Protein AF-R4V1Y8-F1 (afdb_monomer_lite)

Secondary structure (DSSP, 8-state):
-HHHHHHTT---EEEETT--EESSSSS-GGGEEEEETTEEEETTSTTTT--BHHHHTTEEPP-SSHHHHHHHTT-EEEETHHHHT-TTSS-HHHHHHHHHHHHHHHHHH-PPPSSEEEEEEE-TTS-EEEEEEEPPPHHHHHHHHHHHS---

pLDDT: mean 80.58, std 13.98, range [36.28, 95.38]

Foldseek 3Di:
DLCVCQFLLHQDAAADAPQKDFPDPDDDSLFFFKAEPQATFGLPPLVPRHHDNVRRVRIDGDPDPSRVSNHSSVHMYGHCNQVPVCPPPPPPPSVVSSCSSNVVRCVVSPDGDPAKDWDFDQDPVRDTDIGITGDDDPVVVVVVVVVPPPPD

Sequence (152 aa):
MISMLVENDITLHMPQPLALKMHSGQGKASKVYGVDLRGAFSGRNIKSLMPSFPLLRQVTLPKDMCTPLAFETNGTLFNLHHLLHNVNGTQRLPVKKFIDVWARRVTLTARPSPCQKCRCVANQDGVGQIMCSKCLSPSIEHFLKVSIEPFC

Structure (mmCIF, N/CA/C/O backbone):
data_AF-R4V1Y8-F1
#
_entry.id   AF-R4V1Y8-F1
#
loop_
_atom_site.group_PDB
_atom_site.id
_atom_site.type_symbol
_atom_site.label_atom_id
_atom_site.label_alt_id
_atom_site.label_comp_id
_atom_site.label_asym_id
_atom_site.label_entity_id
_atom_site.label_seq_id
_atom_site.pdbx_PDB_ins_code
_atom_site.Cartn_x
_atom_site.Cartn_y
_atom_site.Cartn_z
_atom_site.occupancy
_atom_site.B_iso_or_equiv
_atom_site.auth_seq_id
_atom_site.auth_comp_id
_atom_site.auth_asym_id
_atom_site.auth_atom_id
_atom_site.pdbx_PDB_model_num
ATOM 1 N N . MET A 1 1 ? -4.465 -2.708 -17.627 1.00 61.38 1 MET A N 1
ATOM 2 C CA . MET A 1 1 ? -4.208 -1.643 -16.626 1.00 61.38 1 MET A CA 1
ATOM 3 C C . MET A 1 1 ? -3.387 -2.162 -15.446 1.00 61.38 1 MET A C 1
ATOM 5 O O . MET A 1 1 ? -2.406 -1.526 -15.102 1.00 61.38 1 MET A O 1
ATOM 9 N N . ILE A 1 2 ? -3.718 -3.325 -14.873 1.00 75.50 2 ILE A N 1
ATOM 10 C CA . ILE A 1 2 ? -2.942 -3.944 -13.782 1.00 75.50 2 ILE A CA 1
ATOM 11 C C . ILE A 1 2 ? -1.526 -4.396 -14.177 1.00 75.50 2 ILE A C 1
ATOM 13 O O . ILE A 1 2 ? -0.592 -4.205 -13.404 1.00 75.50 2 ILE A O 1
ATOM 17 N N . SER A 1 3 ? -1.362 -4.911 -15.400 1.00 75.38 3 SER A N 1
ATOM 18 C CA . SER A 1 3 ? -0.077 -5.351 -15.962 1.00 75.38 3 SER A CA 1
ATOM 19 C C . SER A 1 3 ? 0.989 -4.258 -15.882 1.00 75.38 3 SER A C 1
ATOM 21 O O . SER A 1 3 ? 2.046 -4.485 -15.309 1.00 75.38 3 SER A O 1
ATOM 23 N N . MET A 1 4 ? 0.647 -3.034 -16.302 1.00 82.50 4 MET A N 1
ATOM 24 C CA . MET A 1 4 ? 1.525 -1.861 -16.213 1.00 82.50 4 MET A CA 1
ATOM 25 C C . MET A 1 4 ? 2.044 -1.600 -14.795 1.00 82.50 4 MET A C 1
ATOM 27 O O . MET A 1 4 ? 3.226 -1.317 -14.627 1.00 82.50 4 MET A O 1
ATOM 31 N N . LEU A 1 5 ? 1.197 -1.688 -13.766 1.00 84.88 5 LEU A N 1
ATOM 32 C CA . LEU A 1 5 ? 1.641 -1.435 -12.391 1.00 84.88 5 LEU A CA 1
ATOM 33 C C . LEU A 1 5 ? 2.573 -2.545 -11.899 1.00 84.88 5 LEU A C 1
ATOM 35 O O . LEU A 1 5 ? 3.612 -2.267 -11.311 1.00 84.88 5 LEU A O 1
ATOM 39 N N . VAL A 1 6 ? 2.231 -3.804 -12.174 1.00 82.38 6 VAL A N 1
ATOM 40 C CA . VAL A 1 6 ? 3.008 -4.958 -11.704 1.00 82.38 6 VAL A CA 1
ATOM 41 C C . VAL A 1 6 ? 4.369 -5.046 -12.401 1.00 82.38 6 VAL A C 1
ATOM 43 O O . VAL A 1 6 ? 5.377 -5.273 -11.724 1.00 82.38 6 VAL A O 1
ATOM 46 N N . GLU A 1 7 ? 4.403 -4.839 -13.721 1.00 80.56 7 GLU A N 1
ATOM 47 C CA . GLU A 1 7 ? 5.607 -4.875 -14.566 1.00 80.56 7 GLU A CA 1
ATOM 48 C C . GLU A 1 7 ? 6.610 -3.778 -14.193 1.00 80.56 7 GLU A C 1
ATOM 50 O O . GLU A 1 7 ? 7.816 -4.031 -14.128 1.00 80.56 7 GLU A O 1
ATOM 55 N N . ASN A 1 8 ? 6.111 -2.580 -13.876 1.00 81.94 8 ASN A N 1
ATOM 56 C CA . ASN A 1 8 ? 6.930 -1.442 -13.452 1.00 81.94 8 ASN A CA 1
ATOM 57 C C . ASN A 1 8 ? 7.197 -1.417 -11.938 1.00 81.94 8 ASN A C 1
ATOM 59 O O . ASN A 1 8 ? 7.687 -0.420 -11.420 1.00 81.94 8 ASN A O 1
ATOM 63 N N . ASP A 1 9 ? 6.889 -2.504 -11.221 1.00 84.69 9 ASP A N 1
ATOM 64 C CA . ASP A 1 9 ? 7.129 -2.618 -9.778 1.00 84.69 9 ASP A CA 1
ATOM 65 C C . ASP A 1 9 ? 6.446 -1.531 -8.929 1.00 84.69 9 ASP A C 1
ATOM 67 O O . ASP A 1 9 ? 6.955 -1.080 -7.904 1.00 84.69 9 ASP A O 1
ATOM 71 N N . ILE A 1 10 ? 5.263 -1.100 -9.361 1.00 87.81 10 ILE A N 1
ATOM 72 C CA . ILE A 1 10 ? 4.488 -0.056 -8.703 1.00 87.81 10 ILE A CA 1
ATOM 73 C C . ILE A 1 10 ? 3.536 -0.702 -7.696 1.00 87.81 10 ILE A C 1
ATOM 75 O O . ILE A 1 10 ? 2.666 -1.495 -8.056 1.00 87.81 10 ILE A O 1
ATOM 79 N N . THR A 1 11 ? 3.663 -0.311 -6.427 1.00 92.38 11 THR A N 1
ATOM 80 C CA . THR A 1 11 ? 2.699 -0.659 -5.372 1.00 92.38 11 THR A CA 1
ATOM 81 C C . THR A 1 11 ? 1.671 0.456 -5.199 1.00 92.38 11 THR A C 1
ATOM 83 O O . THR A 1 11 ? 2.039 1.592 -4.893 1.00 92.38 11 THR A O 1
ATOM 86 N N . LEU A 1 12 ? 0.380 0.144 -5.335 1.00 93.19 12 LEU A N 1
ATOM 87 C CA . LEU A 1 12 ? -0.685 1.144 -5.281 1.00 93.19 12 LEU A CA 1
ATOM 88 C C . LEU A 1 12 ? -1.308 1.269 -3.880 1.00 93.19 12 LEU A C 1
ATOM 90 O O . LEU A 1 12 ? -2.017 0.383 -3.409 1.00 93.19 12 LEU A O 1
ATOM 94 N N . HIS A 1 13 ? -1.119 2.418 -3.231 1.00 94.44 13 HIS A N 1
ATOM 95 C CA . HIS A 1 13 ? -1.796 2.764 -1.974 1.00 94.44 13 HIS A CA 1
ATOM 96 C C . HIS A 1 13 ? -2.905 3.778 -2.231 1.00 94.44 13 HIS A C 1
ATOM 98 O O . HIS A 1 13 ? -2.622 4.894 -2.656 1.00 94.44 13 HIS A O 1
ATOM 104 N N . MET A 1 14 ? -4.156 3.411 -1.948 1.00 91.88 14 MET A N 1
ATOM 105 C CA . MET A 1 14 ? -5.329 4.218 -2.299 1.00 91.88 14 MET A CA 1
ATOM 106 C C . MET A 1 14 ? -5.972 4.848 -1.062 1.00 91.88 14 MET A C 1
ATOM 108 O O . MET A 1 14 ? -6.683 4.163 -0.326 1.00 91.88 14 MET A O 1
ATOM 112 N N . PRO A 1 15 ? -5.758 6.147 -0.796 1.00 89.12 15 PRO A N 1
ATOM 113 C CA . PRO A 1 15 ? -6.553 6.886 0.172 1.00 89.12 15 PRO A CA 1
ATOM 114 C C . PRO A 1 15 ? -7.897 7.280 -0.447 1.00 89.12 15 PRO A C 1
ATOM 116 O O . PRO A 1 15 ? -7.944 8.038 -1.410 1.00 89.12 15 PRO A O 1
ATOM 119 N N . GLN A 1 16 ? -8.999 6.801 0.129 1.00 84.25 16 GLN A N 1
ATOM 120 C CA . GLN A 1 16 ? -10.340 7.096 -0.374 1.00 84.25 16 GLN A CA 1
ATOM 121 C C . GLN A 1 16 ? -11.268 7.549 0.765 1.00 84.25 16 GLN A C 1
ATOM 123 O O . GLN A 1 16 ? -11.261 6.968 1.861 1.00 84.25 16 GLN A O 1
ATOM 128 N N . PRO A 1 17 ? -12.064 8.614 0.555 1.00 75.00 17 PR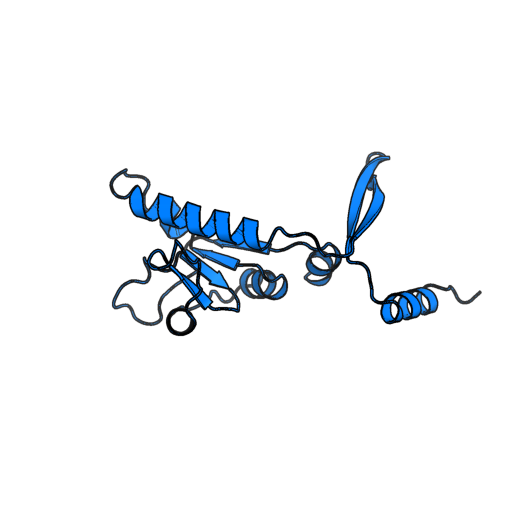O A N 1
ATOM 129 C CA . PRO A 1 17 ? -13.056 9.040 1.531 1.00 75.00 17 PRO A CA 1
ATOM 130 C C . PRO A 1 17 ? -14.140 7.966 1.666 1.00 75.00 17 PRO A C 1
ATOM 132 O O . PRO A 1 17 ? -14.670 7.484 0.671 1.00 75.00 17 PRO A O 1
ATOM 135 N N . LEU A 1 18 ? -14.473 7.588 2.906 1.00 68.44 18 LEU A N 1
ATOM 136 C CA . LEU A 1 18 ? -15.535 6.616 3.222 1.00 68.44 18 LEU A CA 1
ATOM 137 C C . LEU A 1 18 ? -15.332 5.211 2.619 1.00 68.44 18 LEU A C 1
ATOM 139 O O . LEU A 1 18 ? -16.292 4.446 2.524 1.00 68.44 18 LEU A O 1
ATOM 143 N N . ALA A 1 19 ? -14.094 4.849 2.266 1.00 64.81 19 ALA A N 1
ATOM 144 C CA . ALA A 1 19 ? -13.780 3.565 1.635 1.00 64.81 19 ALA A CA 1
ATOM 145 C C . ALA A 1 19 ? -14.153 2.361 2.515 1.00 64.81 19 ALA A C 1
ATOM 147 O O . ALA A 1 19 ? -14.520 1.306 2.013 1.00 64.81 19 ALA A O 1
ATOM 148 N N . LEU A 1 20 ? -14.061 2.515 3.841 1.00 76.94 20 LEU A N 1
ATOM 149 C CA . LEU A 1 20 ? -14.233 1.422 4.795 1.00 76.94 20 LEU A CA 1
ATOM 150 C C . LEU A 1 20 ? -15.459 1.668 5.671 1.00 76.94 20 LEU A C 1
ATOM 152 O O . LEU A 1 20 ? -15.488 2.612 6.465 1.00 76.94 20 LEU A O 1
ATOM 156 N N . LYS A 1 21 ? -16.451 0.784 5.553 1.00 74.75 21 LYS A N 1
ATOM 157 C CA . LYS A 1 21 ? -17.641 0.742 6.417 1.00 74.75 21 LYS A CA 1
ATOM 158 C C . LYS A 1 21 ? -17.611 -0.538 7.251 1.00 74.75 21 LYS A C 1
ATOM 160 O O . LYS A 1 21 ? -16.944 -1.492 6.874 1.00 74.75 21 LYS A O 1
ATOM 165 N N . MET A 1 22 ? -18.288 -0.573 8.396 1.00 73.12 22 MET A N 1
ATOM 166 C CA . MET A 1 22 ? -18.469 -1.823 9.149 1.00 73.12 22 MET A CA 1
ATOM 167 C C . MET A 1 22 ? -19.836 -2.435 8.855 1.00 73.12 22 MET A C 1
ATOM 169 O O . MET A 1 22 ? -20.794 -1.700 8.630 1.00 73.12 22 MET A O 1
ATOM 173 N N . HIS A 1 23 ? -19.919 -3.767 8.896 1.00 65.06 23 HIS A N 1
ATOM 174 C CA . HIS A 1 23 ? -21.138 -4.527 8.588 1.00 65.06 23 HIS A CA 1
ATOM 175 C C . HIS A 1 23 ? -22.311 -4.252 9.547 1.00 65.06 23 HIS A C 1
ATOM 177 O O . HIS A 1 23 ? -23.461 -4.466 9.178 1.00 65.06 23 HIS A O 1
ATOM 183 N N . SER A 1 24 ? -22.053 -3.755 10.758 1.00 53.59 24 SER A N 1
ATOM 184 C CA . SER A 1 24 ? -23.081 -3.420 11.745 1.00 53.59 24 SER A CA 1
ATOM 185 C C . SER A 1 24 ? -22.971 -1.956 12.153 1.00 53.59 24 SER A C 1
ATOM 187 O O . SER A 1 24 ? -21.901 -1.502 12.557 1.00 53.59 24 SER A O 1
ATOM 189 N N . GLY A 1 25 ? -24.092 -1.229 12.154 1.00 52.50 25 GLY A N 1
ATOM 190 C CA . GLY A 1 25 ? -24.204 0.132 12.702 1.00 52.50 25 GLY A CA 1
ATOM 191 C C . GLY A 1 25 ? -23.870 0.263 14.200 1.00 52.50 25 GLY A C 1
ATOM 192 O O . GLY A 1 25 ? -23.983 1.346 14.763 1.00 52.50 25 GLY A O 1
ATOM 193 N N . GLN A 1 26 ? -23.428 -0.811 14.859 1.00 45.75 26 GLN A N 1
ATOM 194 C CA . GLN A 1 26 ? -22.904 -0.810 16.218 1.00 45.75 26 GLN A CA 1
ATOM 195 C C . GLN A 1 26 ? -21.367 -0.832 16.212 1.00 45.75 26 GLN A C 1
ATOM 197 O O . GLN A 1 26 ? -20.742 -1.855 15.954 1.00 45.75 26 GLN A O 1
ATOM 202 N N . GLY A 1 27 ? -20.764 0.307 16.565 1.00 50.88 27 GLY A N 1
ATOM 203 C CA . GLY A 1 27 ? -19.464 0.365 17.241 1.00 50.88 27 GLY A CA 1
ATOM 204 C C . GLY A 1 27 ? -18.179 0.210 16.405 1.00 50.88 27 GLY A C 1
ATOM 205 O O . GLY A 1 27 ? -17.786 -0.877 16.008 1.00 50.88 27 GLY A O 1
ATOM 206 N N . LYS A 1 28 ? -17.399 1.305 16.355 1.00 54.59 28 LYS A N 1
ATOM 207 C CA . LYS A 1 28 ? -15.942 1.382 16.069 1.00 54.59 28 LYS A CA 1
ATOM 208 C C . LYS A 1 28 ? -15.464 1.145 14.623 1.00 54.59 28 LYS A C 1
ATOM 210 O O . LYS A 1 28 ? -14.279 0.857 14.437 1.00 54.59 28 LYS A O 1
ATOM 215 N N . ALA A 1 29 ? -16.274 1.472 13.610 1.00 50.56 29 ALA A N 1
ATOM 216 C CA . ALA A 1 29 ? -15.766 1.717 12.245 1.00 50.56 29 ALA A CA 1
ATOM 217 C C . ALA A 1 29 ? -14.642 2.775 12.230 1.00 50.56 29 ALA A C 1
ATOM 219 O O . ALA A 1 29 ? -13.720 2.726 11.419 1.00 50.56 29 ALA A O 1
ATOM 220 N N . SER A 1 30 ? -14.645 3.666 13.229 1.00 57.66 30 SER A N 1
ATOM 221 C CA . SER A 1 30 ? -13.642 4.707 13.454 1.00 57.66 30 SER A CA 1
ATOM 222 C C . SER A 1 30 ? -12.257 4.223 13.922 1.00 57.66 30 SER A C 1
ATOM 224 O O . SER A 1 30 ? -11.423 5.043 14.301 1.00 57.66 30 SER A O 1
ATOM 226 N N . LYS A 1 31 ? -11.970 2.917 13.945 1.00 73.50 31 LYS A N 1
ATOM 227 C CA . LYS A 1 31 ? -10.651 2.419 14.383 1.00 73.50 31 LYS A CA 1
ATOM 228 C C . LYS A 1 31 ? -9.828 1.759 13.288 1.00 73.50 31 LYS A C 1
ATOM 230 O O . LYS A 1 31 ? -8.644 1.531 13.529 1.00 73.50 31 LYS A O 1
ATOM 235 N N . VAL A 1 32 ? -10.419 1.468 12.130 1.00 87.19 32 VAL A N 1
ATOM 236 C CA . VAL A 1 32 ? -9.689 0.941 10.974 1.00 87.19 32 VAL A CA 1
ATOM 237 C C . VAL A 1 32 ? -9.174 2.112 10.146 1.00 87.19 32 VAL A C 1
ATOM 239 O O . VAL A 1 32 ? -9.945 2.986 9.748 1.00 87.19 32 VAL A O 1
ATOM 242 N N . TYR A 1 33 ? -7.866 2.132 9.918 1.00 89.88 33 TYR A N 1
ATOM 243 C CA . TYR A 1 33 ? -7.190 3.160 9.128 1.00 89.88 33 TYR A CA 1
ATOM 244 C C . TYR A 1 33 ? -6.944 2.707 7.692 1.00 89.88 33 TYR A C 1
ATOM 246 O O . TYR A 1 33 ? -7.029 3.524 6.780 1.00 89.88 33 TYR A O 1
ATOM 254 N N . GLY A 1 34 ? -6.710 1.412 7.482 1.00 92.44 34 GLY A N 1
ATOM 255 C CA . GLY A 1 34 ? -6.562 0.829 6.154 1.00 92.44 34 GLY A CA 1
ATOM 256 C C . GLY A 1 34 ? -6.714 -0.687 6.160 1.00 92.44 34 GLY A C 1
ATOM 257 O O . GLY A 1 34 ? -6.785 -1.301 7.227 1.00 92.44 34 GLY A O 1
ATOM 258 N N . VAL A 1 35 ? -6.768 -1.280 4.974 1.00 93.88 35 VAL A N 1
ATOM 259 C CA . VAL A 1 35 ? -6.945 -2.718 4.736 1.00 93.88 35 VAL A CA 1
ATOM 260 C C . VAL A 1 35 ? -6.103 -3.168 3.545 1.00 93.88 35 VAL A C 1
ATOM 262 O O . VAL A 1 35 ? -6.000 -2.456 2.547 1.00 93.88 35 VAL A O 1
ATOM 265 N N . ASP A 1 36 ? -5.506 -4.347 3.659 1.00 94.75 36 ASP A N 1
ATOM 266 C CA . ASP A 1 36 ? -4.855 -5.069 2.564 1.00 94.75 36 ASP A CA 1
ATOM 267 C C . ASP A 1 36 ? -5.250 -6.557 2.605 1.00 94.75 36 ASP A C 1
ATOM 269 O O . ASP A 1 36 ? -6.050 -6.974 3.449 1.00 94.75 36 ASP A O 1
ATOM 273 N N . LEU A 1 37 ? -4.673 -7.371 1.716 1.00 93.25 37 LEU A N 1
ATOM 274 C CA . LEU A 1 37 ? -4.924 -8.818 1.660 1.00 93.25 37 LEU A CA 1
ATOM 275 C C . LEU A 1 37 ? -4.555 -9.569 2.953 1.00 93.25 37 LEU A C 1
ATOM 277 O O . LEU A 1 37 ? -5.043 -10.674 3.182 1.00 93.25 37 LEU A O 1
ATOM 281 N N . ARG A 1 38 ? -3.710 -8.993 3.818 1.00 93.62 38 ARG A N 1
ATOM 282 C CA . ARG A 1 38 ? -3.267 -9.611 5.077 1.00 93.62 38 ARG A CA 1
ATOM 283 C C . ARG A 1 38 ? -4.187 -9.262 6.246 1.00 93.62 38 ARG A C 1
ATOM 285 O O . ARG A 1 38 ? -4.186 -9.965 7.256 1.00 93.62 38 ARG A O 1
ATOM 292 N N . GLY A 1 39 ? -4.964 -8.183 6.148 1.00 93.44 39 GLY A N 1
ATOM 293 C CA . GLY A 1 39 ? -5.951 -7.810 7.158 1.00 93.44 39 GLY A CA 1
ATOM 2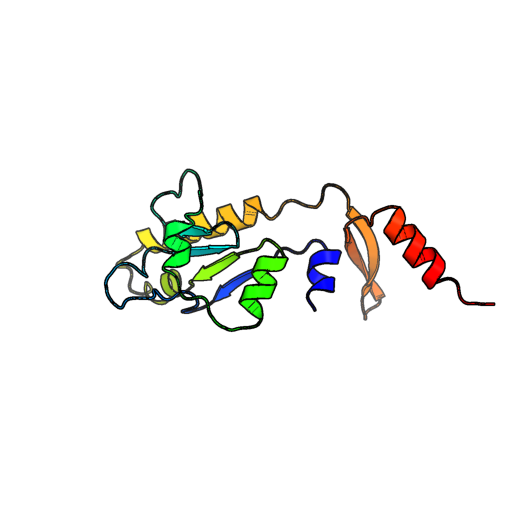94 C C . GLY A 1 39 ? -6.171 -6.304 7.296 1.00 93.44 39 GLY A C 1
ATOM 295 O O . GLY A 1 39 ? -5.777 -5.498 6.458 1.00 93.44 39 GLY A O 1
ATOM 296 N N . ALA A 1 40 ? -6.815 -5.917 8.398 1.00 92.81 40 ALA A N 1
ATOM 297 C CA . ALA A 1 40 ? -7.127 -4.524 8.701 1.00 92.81 40 ALA A CA 1
ATOM 298 C C . ALA A 1 40 ? -6.121 -3.901 9.682 1.00 92.81 40 ALA A C 1
ATOM 300 O O . ALA A 1 40 ? -5.809 -4.480 10.727 1.00 92.81 40 ALA A O 1
ATOM 301 N N . PHE A 1 41 ? -5.668 -2.684 9.380 1.00 92.38 41 PHE A N 1
ATOM 302 C CA . PHE A 1 41 ? -4.784 -1.879 10.220 1.00 92.38 41 PHE A CA 1
ATOM 303 C C . PHE A 1 41 ? -5.588 -0.947 11.122 1.00 92.38 41 PHE A C 1
ATOM 305 O O . PHE A 1 41 ? -6.527 -0.279 10.685 1.00 92.38 41 PHE A O 1
ATOM 312 N N . SER A 1 42 ? -5.196 -0.864 12.393 1.00 89.00 42 SER A N 1
ATOM 313 C CA . SER A 1 42 ? -5.862 -0.021 13.386 1.00 89.00 42 SER A CA 1
ATOM 314 C C . SER A 1 42 ? -4.873 0.648 14.326 1.00 89.00 42 SER A C 1
ATOM 316 O O . SER A 1 42 ? -3.739 0.201 14.497 1.00 89.00 42 SER A O 1
ATOM 318 N N . GLY A 1 43 ? -5.344 1.670 15.039 1.00 83.75 43 GLY A N 1
ATOM 319 C CA . GLY A 1 43 ? -4.536 2.387 16.022 1.00 83.75 43 GLY A CA 1
ATOM 320 C C . GLY A 1 43 ? -4.171 1.611 17.294 1.00 83.75 43 GLY A C 1
ATOM 321 O O . GLY A 1 43 ? -3.554 2.200 18.182 1.00 83.75 43 GLY A O 1
ATOM 322 N N . ARG A 1 44 ? -4.574 0.337 17.426 1.00 81.00 44 ARG A N 1
ATOM 323 C CA . ARG A 1 44 ? -4.245 -0.505 18.593 1.00 81.00 44 ARG A CA 1
ATOM 324 C C . ARG A 1 44 ? -2.837 -1.100 18.505 1.00 81.00 44 ARG A C 1
ATOM 326 O O . ARG A 1 44 ? -2.140 -1.122 19.509 1.00 81.00 44 ARG A O 1
ATOM 333 N N . ASN A 1 45 ? -2.406 -1.498 17.306 1.00 76.19 45 ASN A N 1
ATOM 334 C CA . ASN A 1 45 ? -1.153 -2.234 17.079 1.00 76.19 45 ASN A CA 1
ATOM 335 C C . ASN A 1 45 ? -0.152 -1.430 16.239 1.00 76.19 45 ASN A C 1
ATOM 337 O O . ASN A 1 45 ? 0.534 -1.974 15.384 1.00 76.19 45 ASN A O 1
ATOM 341 N N . ILE A 1 46 ? -0.067 -0.118 16.465 1.00 81.44 46 ILE A N 1
ATOM 342 C CA . ILE A 1 46 ? 0.777 0.780 15.657 1.00 81.44 46 ILE A CA 1
ATOM 343 C C . ILE A 1 46 ? 2.263 0.406 15.745 1.00 81.44 46 ILE A C 1
ATOM 345 O O . ILE A 1 46 ? 2.978 0.468 14.748 1.00 81.44 46 ILE A O 1
ATOM 349 N N . LYS A 1 47 ? 2.725 -0.029 16.927 1.00 83.75 47 LYS A N 1
ATOM 350 C CA . LYS A 1 47 ? 4.133 -0.385 17.149 1.00 83.75 47 LYS A CA 1
ATOM 351 C C . LYS A 1 47 ? 4.590 -1.538 16.250 1.00 83.75 47 LYS A C 1
ATOM 353 O O . LYS A 1 47 ? 5.660 -1.439 15.664 1.00 83.75 47 LYS A O 1
ATOM 358 N N . SER A 1 48 ? 3.781 -2.592 16.134 1.00 84.88 48 SER A N 1
ATOM 359 C CA . SER A 1 48 ? 4.092 -3.783 15.333 1.00 84.88 48 SER A CA 1
ATOM 360 C C . SER A 1 48 ? 3.523 -3.737 13.913 1.00 84.88 48 SER A C 1
ATOM 362 O O . SER A 1 48 ? 3.872 -4.582 13.097 1.00 84.88 48 SER A O 1
ATOM 364 N N . LEU A 1 49 ? 2.634 -2.779 13.622 1.00 88.38 49 LEU A N 1
ATOM 365 C CA . LEU A 1 49 ? 1.876 -2.654 12.373 1.00 88.38 49 LEU A CA 1
ATOM 366 C C . LEU A 1 49 ? 1.259 -3.985 11.903 1.00 88.38 49 LEU A C 1
ATOM 368 O O . LEU A 1 49 ? 1.179 -4.268 10.708 1.00 88.38 49 LEU A O 1
ATOM 372 N N . MET A 1 50 ? 0.837 -4.823 12.851 1.00 90.19 50 MET A N 1
ATOM 373 C CA . MET A 1 50 ? 0.278 -6.134 12.538 1.00 90.19 50 MET A CA 1
ATOM 374 C C . MET A 1 50 ? -1.175 -6.004 12.071 1.00 90.19 50 MET A C 1
ATOM 376 O O . MET A 1 50 ? -2.008 -5.488 12.833 1.00 90.19 50 MET A O 1
ATOM 380 N N . PRO A 1 51 ? -1.498 -6.461 10.846 1.00 91.81 51 PRO A N 1
ATOM 381 C CA . PRO A 1 51 ? -2.865 -6.467 10.353 1.00 91.81 51 PRO A CA 1
ATOM 382 C C . PRO A 1 51 ? -3.702 -7.508 11.105 1.00 91.81 51 PRO A C 1
ATOM 384 O O . PRO A 1 51 ? -3.206 -8.546 11.539 1.00 91.81 51 PRO A O 1
ATOM 387 N N . SER A 1 52 ? -4.994 -7.230 11.271 1.00 91.62 52 SER A N 1
ATOM 388 C CA . SER A 1 52 ? -5.939 -8.138 11.923 1.00 91.62 52 SER A CA 1
ATOM 389 C C . SER A 1 52 ? -6.930 -8.700 10.907 1.00 91.62 52 SER A C 1
ATOM 391 O O . SER A 1 52 ? -7.772 -7.971 10.378 1.00 91.62 52 SER A O 1
ATOM 393 N N . PHE A 1 53 ? -6.855 -10.008 10.660 1.00 91.38 53 PHE A N 1
ATOM 394 C CA . PHE A 1 53 ? -7.803 -10.718 9.798 1.00 91.38 53 PHE A CA 1
ATOM 395 C C . PHE A 1 53 ? -9.235 -10.763 10.376 1.00 91.38 53 PHE A C 1
ATOM 397 O O . PHE A 1 53 ? -10.183 -10.491 9.638 1.00 91.38 53 PHE A O 1
ATOM 404 N N . PRO A 1 54 ? -9.443 -11.001 11.692 1.00 89.50 54 PRO A N 1
ATOM 405 C CA . PRO A 1 54 ? -10.780 -10.924 12.288 1.00 89.50 54 PRO A CA 1
ATOM 406 C C . PRO A 1 54 ? -11.427 -9.542 12.157 1.00 89.50 54 PRO A C 1
ATOM 408 O O . PRO A 1 54 ? -12.645 -9.443 12.028 1.00 89.50 54 PRO A O 1
ATOM 411 N N . LEU A 1 55 ? -10.618 -8.478 12.185 1.00 87.50 55 LEU A N 1
ATOM 412 C CA . LEU A 1 55 ? -11.094 -7.113 11.984 1.00 87.50 55 LEU A CA 1
ATOM 413 C C . LEU A 1 55 ? -11.447 -6.854 10.513 1.00 87.50 55 LEU A C 1
ATOM 415 O O . LEU A 1 55 ? -12.455 -6.206 10.256 1.00 87.50 55 LEU A O 1
ATOM 419 N N . LEU A 1 56 ? -10.682 -7.403 9.561 1.00 89.62 56 LEU A N 1
ATOM 420 C CA . LEU A 1 56 ? -10.986 -7.308 8.128 1.00 89.62 56 LEU A CA 1
ATOM 421 C C . LEU A 1 56 ? -12.357 -7.907 7.790 1.00 89.62 56 LEU A C 1
ATOM 423 O O . LEU A 1 56 ? -13.118 -7.282 7.063 1.00 89.62 56 LEU A O 1
ATOM 427 N N . ARG A 1 57 ? -12.720 -9.058 8.376 1.00 88.25 57 ARG A N 1
ATOM 428 C CA . ARG A 1 57 ? -14.038 -9.696 8.167 1.00 88.25 57 ARG A CA 1
ATOM 429 C C . ARG A 1 57 ? -15.225 -8.810 8.555 1.00 88.25 57 ARG A C 1
ATOM 431 O O . ARG A 1 57 ? -16.334 -9.029 8.087 1.00 88.25 57 ARG A O 1
ATOM 438 N N . GLN A 1 58 ? -15.003 -7.824 9.420 1.00 86.12 58 GLN A N 1
ATOM 439 C CA . GLN A 1 58 ? -16.040 -6.897 9.867 1.00 86.12 58 GLN A CA 1
ATOM 440 C C . GLN A 1 58 ? -16.133 -5.657 8.971 1.00 86.12 58 GLN A C 1
ATOM 442 O O . GLN A 1 58 ? -17.092 -4.892 9.089 1.00 86.12 58 GLN A O 1
ATOM 447 N N . VAL A 1 59 ? -15.174 -5.458 8.063 1.00 86.94 59 VAL A N 1
ATOM 448 C CA . VAL A 1 59 ? -15.106 -4.313 7.156 1.00 86.94 59 VAL A CA 1
ATOM 449 C C . VAL A 1 59 ? -15.778 -4.656 5.833 1.00 86.94 59 VAL A C 1
ATOM 451 O O . VAL A 1 59 ? -15.451 -5.637 5.176 1.00 86.94 59 VAL A O 1
ATOM 454 N N . THR A 1 60 ? -16.715 -3.814 5.428 1.00 87.62 60 THR A N 1
ATOM 455 C CA . THR A 1 60 ? -17.271 -3.790 4.082 1.00 87.62 60 THR A CA 1
ATOM 456 C C . THR A 1 60 ? -16.342 -2.964 3.200 1.00 87.62 60 THR A C 1
ATOM 458 O O . THR A 1 60 ? -16.138 -1.772 3.452 1.00 87.62 60 THR A O 1
ATOM 461 N N . LEU A 1 61 ? -15.771 -3.616 2.189 1.00 87.94 61 LEU A N 1
ATOM 462 C CA . LEU A 1 61 ? -14.927 -2.987 1.177 1.00 87.94 61 LEU A CA 1
ATOM 463 C C . LEU A 1 61 ? -15.787 -2.306 0.100 1.00 87.94 61 LEU A C 1
ATOM 465 O O . LEU A 1 61 ? -16.905 -2.768 -0.166 1.00 87.94 61 LEU A O 1
ATOM 469 N N . PRO A 1 62 ? -15.293 -1.234 -0.538 1.00 87.56 62 PRO A N 1
ATOM 470 C CA . PRO A 1 62 ? -15.986 -0.633 -1.659 1.00 87.56 62 PRO A CA 1
ATOM 471 C C . PRO A 1 62 ? -15.926 -1.573 -2.868 1.00 87.56 62 PRO A C 1
ATOM 473 O O . PRO A 1 62 ? -14.943 -2.274 -3.099 1.00 87.56 62 PRO A O 1
ATOM 476 N N . LYS A 1 63 ? -17.006 -1.595 -3.651 1.00 86.00 63 LYS A N 1
ATOM 477 C CA . LYS A 1 63 ? -17.101 -2.372 -4.894 1.00 86.00 63 LYS A CA 1
ATOM 478 C C . LYS A 1 63 ? -16.633 -1.527 -6.082 1.00 86.00 63 LYS A C 1
ATOM 480 O O . LYS A 1 63 ? -17.401 -1.288 -7.008 1.00 86.00 63 LYS A O 1
ATOM 485 N N . ASP A 1 64 ? -15.411 -1.012 -6.011 1.00 87.38 64 ASP A N 1
ATOM 486 C CA . ASP A 1 64 ? -14.788 -0.226 -7.079 1.00 87.38 64 ASP A CA 1
ATOM 487 C C . ASP A 1 64 ? -13.608 -0.972 -7.716 1.00 87.38 64 ASP A C 1
ATOM 489 O O . ASP A 1 64 ? -13.187 -2.026 -7.244 1.00 87.38 64 ASP A O 1
ATOM 493 N N . MET A 1 65 ? -13.075 -0.429 -8.813 1.00 87.19 65 MET A N 1
ATOM 494 C CA . MET A 1 65 ? -11.901 -1.003 -9.482 1.00 87.19 65 MET A CA 1
ATOM 495 C C . MET A 1 65 ? -10.586 -0.704 -8.746 1.00 87.19 65 MET A C 1
ATOM 497 O O . MET A 1 65 ? -9.577 -1.352 -9.010 1.00 87.19 65 MET A O 1
ATOM 501 N N . CYS A 1 66 ? -10.580 0.261 -7.822 1.00 87.81 66 CYS A N 1
ATOM 502 C CA . CYS A 1 66 ? -9.378 0.682 -7.104 1.00 87.81 66 CYS A CA 1
ATOM 503 C C . CYS A 1 66 ? -8.984 -0.326 -6.020 1.00 87.81 66 CYS A C 1
ATOM 505 O O . CYS A 1 66 ? -7.800 -0.587 -5.821 1.00 87.81 66 CYS A O 1
ATOM 507 N N . THR A 1 67 ? -9.972 -0.920 -5.352 1.00 90.50 67 THR A N 1
ATOM 508 C CA . THR A 1 67 ? -9.775 -1.932 -4.310 1.00 90.50 67 THR A CA 1
ATOM 509 C C . THR A 1 67 ? -9.009 -3.164 -4.811 1.00 90.50 67 THR A C 1
ATOM 511 O O . THR A 1 67 ? -7.955 -3.459 -4.243 1.00 90.50 67 THR A O 1
ATOM 514 N N . PRO A 1 68 ? -9.451 -3.872 -5.874 1.00 91.38 68 PRO A N 1
ATOM 515 C CA . PRO A 1 68 ? -8.696 -5.007 -6.396 1.00 91.38 68 PRO A CA 1
ATOM 516 C C . PRO A 1 68 ? -7.327 -4.577 -6.935 1.00 91.38 68 PRO A C 1
ATOM 518 O O . PRO A 1 68 ? -6.337 -5.248 -6.670 1.00 91.38 68 PRO A O 1
ATOM 521 N N . LEU A 1 69 ? -7.225 -3.420 -7.600 1.00 91.19 69 LEU A N 1
ATOM 522 C CA . LEU A 1 69 ? -5.952 -2.927 -8.138 1.00 91.19 69 LEU A CA 1
ATOM 523 C C . LEU A 1 69 ? -4.907 -2.652 -7.040 1.00 91.19 69 LEU A C 1
ATOM 525 O O . LEU A 1 69 ? -3.731 -2.990 -7.191 1.00 91.19 69 LEU A O 1
ATOM 529 N N . ALA A 1 70 ? -5.334 -2.074 -5.915 1.00 93.06 70 ALA A N 1
ATOM 530 C CA . ALA A 1 70 ? -4.481 -1.878 -4.748 1.00 93.06 70 ALA A CA 1
ATOM 531 C C . ALA A 1 70 ? -4.024 -3.217 -4.156 1.00 93.06 70 ALA A C 1
ATOM 533 O O . ALA A 1 70 ? -2.864 -3.363 -3.791 1.00 93.06 70 ALA A O 1
ATOM 534 N N . PHE A 1 71 ? -4.903 -4.215 -4.079 1.00 93.25 71 PHE A N 1
ATOM 535 C CA . PHE A 1 71 ? -4.575 -5.509 -3.477 1.00 93.25 71 PHE A CA 1
ATOM 536 C C . PHE A 1 71 ? -3.626 -6.346 -4.331 1.00 93.25 71 PHE A C 1
ATOM 538 O O . PHE A 1 71 ? -2.657 -6.890 -3.805 1.00 93.25 71 PHE A O 1
ATOM 545 N N . GLU A 1 72 ? -3.853 -6.390 -5.638 1.00 91.62 72 GLU A N 1
ATOM 546 C CA . GLU A 1 72 ? -3.019 -7.128 -6.592 1.00 91.62 72 GLU A CA 1
ATOM 547 C C . GLU A 1 72 ? -1.587 -6.586 -6.672 1.00 91.62 72 GLU A C 1
ATOM 549 O O . GLU A 1 72 ? -0.630 -7.326 -6.883 1.00 91.62 72 GLU A O 1
ATOM 554 N N . THR A 1 73 ? -1.409 -5.287 -6.429 1.00 91.50 73 THR A N 1
ATOM 555 C CA . THR A 1 73 ? -0.080 -4.663 -6.349 1.00 91.50 73 THR A CA 1
ATOM 556 C C . THR A 1 73 ? 0.543 -4.758 -4.949 1.00 91.50 73 THR A C 1
ATOM 558 O O . THR A 1 73 ? 1.547 -4.104 -4.687 1.00 91.50 73 THR A O 1
ATOM 561 N N . ASN A 1 74 ? -0.026 -5.564 -4.037 1.00 93.00 74 ASN A N 1
ATOM 562 C CA . ASN A 1 74 ? 0.375 -5.684 -2.623 1.00 93.00 74 ASN A CA 1
ATOM 563 C C . ASN A 1 74 ? 0.305 -4.356 -1.834 1.00 93.00 74 ASN A C 1
ATOM 565 O O . ASN A 1 74 ? 0.985 -4.144 -0.820 1.00 93.00 74 ASN A O 1
ATOM 569 N N . GLY A 1 75 ? -0.532 -3.449 -2.321 1.00 94.62 75 GLY A N 1
ATOM 570 C CA . GLY A 1 75 ? -0.817 -2.152 -1.748 1.00 94.62 75 GLY A CA 1
ATOM 571 C C . GLY A 1 75 ? -1.886 -2.202 -0.664 1.00 94.62 75 GLY A C 1
ATOM 572 O O . GLY A 1 75 ? -2.107 -3.217 -0.001 1.00 94.62 75 GLY A O 1
ATOM 573 N N . THR A 1 76 ? -2.502 -1.060 -0.376 1.00 95.38 76 THR A N 1
ATOM 574 C CA . THR A 1 76 ? -3.424 -0.914 0.761 1.00 95.38 76 THR A CA 1
ATOM 575 C C . THR A 1 76 ? -4.479 0.142 0.454 1.00 95.38 76 THR A C 1
ATOM 577 O O . THR A 1 76 ? -4.174 1.202 -0.091 1.00 95.38 76 THR A O 1
ATOM 580 N N . LEU A 1 77 ? -5.725 -0.135 0.832 1.00 94.12 77 LEU A N 1
ATOM 581 C CA . LEU A 1 77 ? -6.826 0.822 0.786 1.00 94.12 77 LEU A CA 1
ATOM 582 C C . LEU A 1 77 ? -6.919 1.537 2.139 1.00 94.12 77 LEU A C 1
ATOM 584 O O . LEU A 1 77 ? -7.040 0.886 3.176 1.00 94.12 77 LEU A O 1
ATOM 588 N N . PHE A 1 78 ? -6.877 2.866 2.148 1.00 92.62 78 PHE A N 1
ATOM 589 C CA . PHE A 1 78 ? -6.918 3.688 3.358 1.00 92.62 78 PHE A CA 1
ATOM 590 C C . PHE A 1 78 ? -8.219 4.477 3.461 1.00 92.62 78 PHE A C 1
ATOM 592 O O . PHE A 1 78 ? -8.691 5.065 2.489 1.00 92.62 78 PHE A O 1
ATOM 599 N N . ASN A 1 79 ? -8.773 4.546 4.672 1.00 87.06 79 ASN A N 1
ATOM 600 C CA . ASN A 1 79 ? -9.962 5.342 4.945 1.00 87.06 79 ASN A CA 1
ATOM 601 C C . ASN A 1 79 ? -9.578 6.786 5.285 1.00 87.06 79 ASN A C 1
ATOM 603 O O . ASN A 1 79 ? -9.182 7.083 6.414 1.00 87.06 79 ASN A O 1
ATOM 607 N N . LEU A 1 80 ? -9.752 7.693 4.323 1.00 84.12 80 LEU A N 1
ATOM 608 C CA . LEU A 1 80 ? -9.390 9.106 4.472 1.00 84.12 80 LEU A CA 1
ATOM 609 C C . LEU A 1 80 ? -10.337 9.884 5.404 1.00 84.12 80 LEU A C 1
ATOM 611 O O . LEU A 1 80 ? -10.035 11.004 5.813 1.00 84.12 80 LEU A O 1
ATOM 615 N N . HIS A 1 81 ? -11.466 9.285 5.800 1.00 77.81 81 HIS A N 1
ATOM 616 C CA . HIS A 1 81 ? -12.453 9.905 6.689 1.00 77.81 81 HIS A CA 1
ATOM 617 C C . HIS A 1 81 ? -11.837 10.415 8.008 1.00 77.81 81 HIS A C 1
ATOM 619 O O . HIS A 1 81 ? -12.249 11.454 8.520 1.00 77.81 81 HIS A O 1
ATOM 625 N N . HIS A 1 82 ? -10.791 9.746 8.513 1.00 69.00 82 HIS A N 1
ATOM 626 C CA . HIS A 1 82 ? -10.049 10.160 9.715 1.00 69.00 82 HIS A CA 1
ATOM 627 C C . HIS A 1 82 ? -9.306 11.488 9.572 1.00 69.00 82 HIS A C 1
ATOM 629 O O . HIS A 1 82 ? -9.053 12.144 10.581 1.00 69.00 82 HIS A O 1
ATOM 635 N N . LEU A 1 83 ? -8.943 11.879 8.350 1.00 73.31 83 LEU A N 1
ATOM 636 C CA . LEU A 1 83 ? -8.324 13.174 8.073 1.00 73.31 83 LEU A CA 1
ATOM 637 C C . LEU A 1 83 ? -9.379 14.259 7.827 1.00 73.31 83 LEU A C 1
ATOM 639 O O . LEU A 1 83 ? -9.224 15.375 8.311 1.00 73.31 83 LEU A O 1
ATOM 643 N N . LEU A 1 84 ? -10.471 13.921 7.135 1.00 70.31 84 LEU A N 1
ATOM 644 C CA . LEU A 1 84 ? -11.459 14.898 6.659 1.00 70.31 84 LEU A CA 1
ATOM 645 C C . LEU A 1 84 ? -12.458 15.370 7.727 1.00 70.31 84 LEU A C 1
ATOM 647 O O . LEU A 1 84 ? -12.894 16.512 7.677 1.00 70.31 84 LEU A O 1
ATOM 651 N N . HIS A 1 85 ? -12.821 14.537 8.706 1.00 61.62 85 HIS A N 1
ATOM 652 C CA . HIS A 1 85 ? -13.805 14.915 9.736 1.00 61.62 85 HIS A CA 1
ATOM 653 C C . HIS A 1 85 ? -13.205 15.587 10.986 1.00 61.62 85 HIS A C 1
ATOM 655 O O . HIS A 1 85 ? -13.944 15.988 11.881 1.00 61.62 85 HIS A O 1
ATOM 661 N N . ASN A 1 86 ? -11.878 15.739 11.059 1.00 59.06 86 ASN A N 1
ATOM 662 C CA . ASN A 1 86 ? -11.165 16.213 12.256 1.00 59.06 86 ASN A CA 1
ATOM 663 C C . ASN A 1 86 ? -10.632 17.655 12.143 1.00 59.06 86 ASN A C 1
ATOM 665 O O . ASN A 1 86 ? -9.752 18.058 12.906 1.00 59.06 86 ASN A O 1
ATOM 669 N N . VAL A 1 87 ? -11.189 18.445 11.220 1.00 53.50 87 VAL A N 1
ATOM 670 C CA . VAL A 1 87 ? -10.741 19.811 10.889 1.00 53.50 87 VAL A CA 1
ATOM 671 C C . VAL A 1 87 ? -10.972 20.814 12.039 1.00 53.50 87 VAL A C 1
ATOM 673 O O . VAL A 1 87 ? -10.269 21.813 12.129 1.00 53.50 87 VAL A O 1
ATOM 676 N N . ASN A 1 88 ? -11.841 20.501 13.010 1.00 54.59 88 ASN A N 1
ATOM 677 C CA . ASN A 1 88 ? -12.191 21.406 14.122 1.00 54.59 88 ASN A CA 1
ATOM 678 C C . ASN A 1 88 ? -11.294 21.259 15.376 1.00 54.59 88 ASN A C 1
ATOM 680 O O . ASN A 1 88 ? -11.676 21.654 16.474 1.00 54.59 88 ASN A O 1
ATOM 684 N N . GLY A 1 89 ? -10.098 20.669 15.250 1.00 53.56 89 GLY A N 1
ATOM 685 C CA . GLY A 1 89 ? -9.037 20.725 16.273 1.00 53.56 89 GLY A CA 1
ATOM 686 C C . GLY A 1 89 ? -9.181 19.805 17.497 1.00 53.56 89 GLY A C 1
ATOM 687 O O . GLY A 1 89 ? -8.202 19.604 18.216 1.00 53.56 89 GLY A O 1
ATOM 688 N N . THR A 1 90 ? -10.338 19.177 17.716 1.00 57.75 90 THR A N 1
ATOM 689 C CA . THR A 1 90 ? -10.635 18.369 18.916 1.00 57.75 90 THR A CA 1
ATOM 690 C C . THR A 1 90 ? -10.064 16.942 18.899 1.00 57.75 90 THR A C 1
ATOM 692 O O . THR A 1 90 ? -10.050 16.282 19.937 1.00 57.75 90 THR A O 1
ATOM 695 N N . GLN A 1 91 ? -9.537 16.445 17.768 1.00 61.44 91 GLN A N 1
ATOM 696 C CA . GLN A 1 91 ? -9.052 15.057 17.630 1.00 61.44 91 GLN A CA 1
ATOM 697 C C . GLN A 1 91 ? -7.698 14.925 16.896 1.00 61.44 91 GLN A C 1
ATOM 699 O O . GLN A 1 91 ? -7.555 14.185 15.922 1.00 61.44 91 GLN A O 1
ATOM 704 N N . ARG A 1 92 ? -6.644 15.587 17.398 1.00 63.97 92 ARG A N 1
ATOM 705 C CA . ARG A 1 92 ? -5.271 15.477 16.842 1.00 63.97 92 ARG A CA 1
ATOM 706 C C . ARG A 1 92 ? -4.659 14.067 16.947 1.00 63.97 92 ARG A C 1
ATOM 708 O O . ARG A 1 92 ? -3.849 13.668 16.111 1.00 63.97 92 ARG A O 1
ATOM 715 N N . LEU A 1 93 ? -5.034 13.295 17.973 1.00 66.75 93 LEU A N 1
ATOM 716 C CA . LEU A 1 93 ? -4.460 11.968 18.242 1.00 66.75 93 LEU A CA 1
ATOM 717 C C . LEU A 1 93 ? -4.845 10.903 17.188 1.00 66.75 93 LEU A C 1
ATOM 719 O O . LEU A 1 93 ? -3.941 10.219 16.707 1.00 66.75 93 LEU A O 1
ATOM 723 N N . PRO A 1 94 ? -6.125 10.741 16.790 1.00 76.69 94 PRO A N 1
ATOM 724 C CA . PRO A 1 94 ? -6.512 9.854 15.687 1.00 76.69 94 PRO A CA 1
ATOM 725 C C . PRO A 1 94 ? -5.822 10.170 14.356 1.00 76.69 94 PRO A C 1
ATOM 727 O O . PRO A 1 94 ? -5.385 9.244 13.677 1.00 76.69 94 PRO A O 1
ATOM 730 N N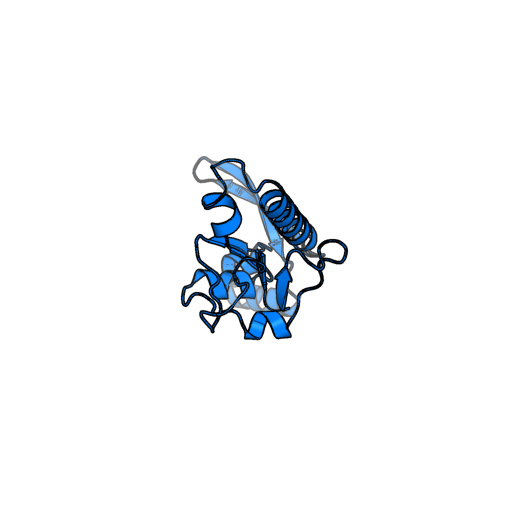 . VAL A 1 95 ? -5.655 11.456 14.028 1.00 84.12 95 VAL A N 1
ATOM 731 C CA . VAL A 1 95 ? -4.965 11.912 12.809 1.00 84.12 95 VAL A CA 1
ATOM 732 C C . VAL A 1 95 ? -3.504 11.466 12.801 1.00 84.12 95 VAL A C 1
ATOM 734 O O . VAL A 1 95 ? -3.062 10.824 11.852 1.00 84.12 95 VAL A O 1
ATOM 737 N N . LYS A 1 96 ? -2.761 11.713 13.890 1.00 86.69 96 LYS A N 1
ATOM 738 C CA . LYS A 1 96 ? -1.359 11.275 14.002 1.00 86.69 96 LYS A CA 1
ATOM 739 C C . LYS A 1 96 ? -1.221 9.758 13.849 1.00 86.69 96 LYS A C 1
ATOM 741 O O . LYS A 1 96 ? -0.307 9.286 13.182 1.00 86.69 96 LYS A O 1
ATOM 746 N N . LYS A 1 97 ? -2.134 8.993 14.453 1.00 87.56 97 LYS A N 1
ATOM 747 C CA . LYS A 1 97 ? -2.141 7.526 14.364 1.00 87.56 97 LYS A CA 1
ATOM 748 C C . LYS A 1 97 ? -2.438 7.024 12.951 1.00 87.56 97 LYS A C 1
ATOM 750 O O . LYS A 1 97 ? -1.821 6.052 12.528 1.00 87.56 97 LYS A O 1
ATOM 755 N N . PHE A 1 98 ? -3.354 7.677 12.236 1.00 89.00 98 PHE A N 1
ATOM 756 C CA . PHE A 1 98 ? -3.609 7.385 10.827 1.00 89.00 98 PHE A CA 1
ATOM 757 C C . PHE A 1 98 ? -2.353 7.628 9.985 1.00 89.00 98 PHE A C 1
ATOM 759 O O . PHE A 1 98 ? -1.928 6.725 9.271 1.00 89.00 98 PHE A O 1
ATOM 766 N N . ILE A 1 99 ? -1.738 8.810 10.120 1.00 90.12 99 ILE A N 1
ATOM 767 C CA . ILE A 1 99 ? -0.532 9.184 9.367 1.00 90.12 99 ILE A CA 1
AT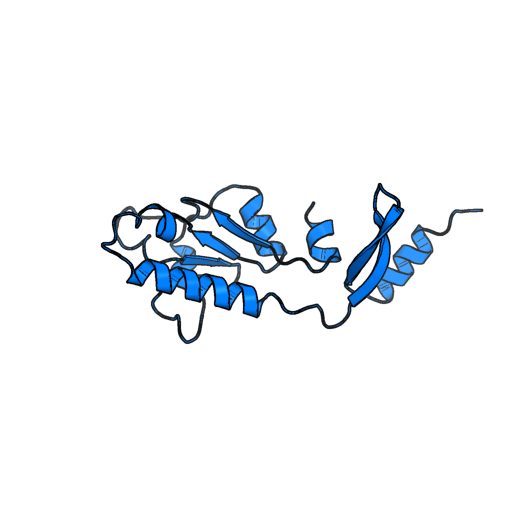OM 768 C C . ILE A 1 99 ? 0.602 8.192 9.635 1.00 90.12 99 ILE A C 1
ATOM 770 O O . ILE A 1 99 ? 1.243 7.747 8.692 1.00 90.12 99 ILE A O 1
ATOM 774 N N . ASP A 1 100 ? 0.819 7.799 10.892 1.00 91.44 100 ASP A N 1
ATOM 775 C CA . ASP A 1 100 ? 1.869 6.838 11.249 1.00 91.44 100 ASP A CA 1
ATOM 776 C C . ASP A 1 100 ? 1.620 5.454 10.624 1.00 91.44 100 ASP A C 1
ATOM 778 O O . ASP A 1 100 ? 2.526 4.856 10.048 1.00 91.44 100 ASP A O 1
ATOM 782 N N . VAL A 1 101 ? 0.378 4.956 10.661 1.00 92.12 101 VAL A N 1
ATOM 783 C CA . VAL A 1 101 ? 0.017 3.686 10.007 1.00 92.12 101 VAL A CA 1
ATOM 784 C C . VAL A 1 101 ? 0.181 3.769 8.490 1.00 92.12 101 VAL A C 1
ATOM 786 O O . VAL A 1 101 ? 0.752 2.852 7.899 1.00 92.12 101 VAL A O 1
ATOM 789 N N . TRP A 1 102 ? -0.284 4.854 7.869 1.00 92.81 102 TRP A N 1
ATOM 790 C CA . TRP A 1 102 ? -0.158 5.084 6.432 1.00 92.81 102 TRP A CA 1
ATOM 791 C C . TRP A 1 102 ? 1.310 5.143 6.003 1.00 92.81 102 TRP A C 1
ATOM 793 O O . TRP A 1 102 ? 1.738 4.330 5.185 1.00 92.81 102 TRP A O 1
ATOM 803 N N . ALA A 1 103 ? 2.103 6.022 6.619 1.00 93.19 103 ALA A N 1
ATOM 804 C CA . ALA A 1 103 ? 3.509 6.218 6.282 1.00 93.19 103 ALA A CA 1
ATOM 805 C C . ALA A 1 103 ? 4.314 4.925 6.449 1.00 93.19 103 ALA A C 1
ATOM 807 O O . ALA A 1 103 ? 4.985 4.490 5.516 1.00 93.19 103 ALA A O 1
ATOM 808 N N . ARG A 1 104 ? 4.188 4.244 7.597 1.00 93.75 104 ARG A N 1
ATOM 809 C CA . ARG A 1 104 ? 4.894 2.977 7.838 1.00 93.75 104 ARG A CA 1
ATOM 810 C C . ARG A 1 104 ? 4.505 1.908 6.828 1.00 93.75 104 ARG A C 1
ATOM 812 O O . ARG A 1 104 ? 5.372 1.178 6.351 1.00 93.75 104 ARG A O 1
ATOM 819 N N . ARG A 1 105 ? 3.213 1.790 6.503 1.00 94.19 105 ARG A N 1
ATOM 820 C CA . ARG A 1 105 ? 2.746 0.789 5.541 1.00 94.19 105 ARG A CA 1
ATOM 821 C C . ARG A 1 105 ? 3.322 1.056 4.158 1.00 94.19 105 ARG A C 1
ATOM 823 O O . ARG A 1 105 ? 3.824 0.104 3.565 1.00 94.19 105 ARG A O 1
ATOM 830 N N . VAL A 1 106 ? 3.293 2.312 3.704 1.00 93.81 106 VAL A N 1
ATOM 831 C CA . VAL A 1 106 ? 3.884 2.747 2.432 1.00 93.81 106 VAL A CA 1
ATOM 832 C C . VAL A 1 106 ? 5.374 2.414 2.409 1.00 93.81 106 VAL A C 1
ATOM 834 O O . VAL A 1 106 ? 5.797 1.674 1.525 1.00 93.81 106 VAL A O 1
ATOM 837 N N . THR A 1 107 ? 6.144 2.836 3.419 1.00 93.44 107 THR A N 1
ATOM 838 C CA . THR A 1 107 ? 7.589 2.558 3.516 1.00 93.44 107 THR A CA 1
ATOM 839 C C . THR A 1 107 ? 7.911 1.062 3.500 1.00 93.44 107 THR A C 1
ATOM 841 O O . THR A 1 107 ? 8.870 0.652 2.855 1.00 93.44 107 THR A O 1
ATOM 844 N N . LEU A 1 108 ? 7.114 0.221 4.167 1.00 92.06 108 LEU A N 1
ATOM 845 C CA . LEU A 1 108 ? 7.345 -1.230 4.185 1.00 92.06 108 LEU A CA 1
ATOM 846 C C . LEU A 1 108 ? 7.179 -1.886 2.809 1.00 92.06 108 LEU A C 1
ATOM 848 O O . LEU A 1 108 ? 7.860 -2.868 2.525 1.00 92.06 108 LEU A O 1
ATOM 852 N N . THR A 1 109 ? 6.274 -1.368 1.980 1.00 91.75 109 THR A N 1
ATOM 853 C CA . THR A 1 109 ? 6.059 -1.840 0.599 1.00 91.75 109 THR A CA 1
ATOM 854 C C . THR A 1 109 ? 6.873 -1.118 -0.454 1.00 91.75 109 THR A C 1
ATOM 856 O O . THR A 1 109 ? 7.010 -1.652 -1.543 1.00 91.75 109 THR A O 1
ATOM 859 N N . ALA A 1 110 ? 7.423 0.058 -0.162 1.00 88.00 110 ALA A N 1
ATOM 860 C CA . ALA A 1 110 ? 8.240 0.829 -1.096 1.00 88.00 110 ALA A CA 1
ATOM 861 C C . ALA A 1 110 ? 9.655 0.237 -1.256 1.00 88.00 110 ALA A C 1
ATOM 863 O O . ALA A 1 110 ? 10.642 0.962 -1.345 1.00 88.00 110 ALA A O 1
ATOM 864 N N . ARG A 1 111 ? 9.764 -1.094 -1.229 1.00 85.00 111 ARG A N 1
ATOM 865 C CA . ARG A 1 111 ? 11.011 -1.816 -1.446 1.00 85.00 111 ARG A CA 1
ATOM 866 C C . ARG A 1 111 ? 11.078 -2.193 -2.920 1.00 85.00 111 ARG A C 1
ATOM 868 O O . ARG A 1 111 ? 10.180 -2.908 -3.363 1.00 85.00 111 ARG A O 1
ATOM 875 N N . PRO A 1 112 ? 12.107 -1.746 -3.657 1.00 81.06 112 PRO A N 1
ATOM 876 C CA . PRO A 1 112 ? 12.279 -2.178 -5.030 1.00 81.06 112 PRO A CA 1
ATOM 877 C C . PRO A 1 112 ? 12.438 -3.698 -5.070 1.00 81.06 112 PRO A C 1
ATOM 879 O O . PRO A 1 112 ? 13.011 -4.315 -4.164 1.00 81.06 112 PRO A O 1
ATOM 882 N N . SER A 1 113 ? 11.922 -4.293 -6.136 1.00 83.62 113 SER A N 1
ATOM 883 C CA . SER A 1 113 ? 12.159 -5.674 -6.515 1.00 83.62 113 SER A CA 1
ATOM 884 C C . SER A 1 113 ? 13.661 -5.960 -6.461 1.00 83.62 113 SER A C 1
ATOM 886 O O . SER A 1 113 ? 14.453 -5.141 -6.933 1.00 83.62 113 SER A O 1
ATOM 888 N N . PRO A 1 114 ? 14.081 -7.126 -5.941 1.00 84.69 114 PRO A N 1
ATOM 889 C CA . PRO A 1 114 ? 15.495 -7.490 -5.875 1.00 84.69 114 PRO A CA 1
ATOM 890 C C . PRO A 1 114 ? 16.181 -7.522 -7.247 1.00 8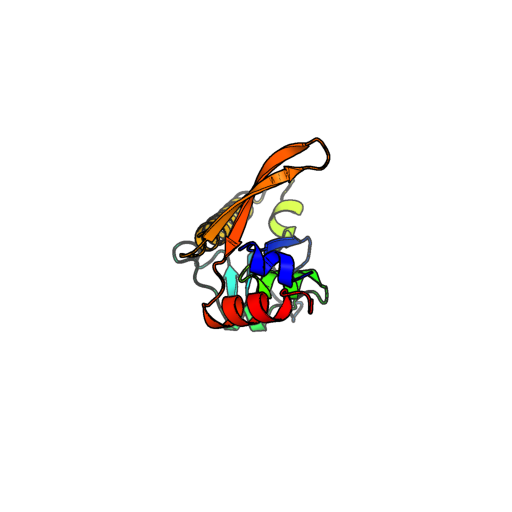4.69 114 PRO A C 1
ATOM 892 O O . PRO A 1 114 ? 17.405 -7.485 -7.317 1.00 84.69 114 PRO A O 1
ATOM 895 N N . CYS A 1 115 ? 15.405 -7.578 -8.333 1.00 85.69 115 CYS A N 1
ATOM 896 C CA . CYS A 1 115 ? 15.908 -7.442 -9.689 1.00 85.69 115 CYS A CA 1
ATOM 897 C C . CYS A 1 115 ? 15.070 -6.419 -10.462 1.00 85.69 115 CYS A C 1
ATOM 899 O O . CYS A 1 115 ? 13.855 -6.593 -10.635 1.00 85.69 115 CYS A O 1
ATOM 901 N N . GLN A 1 116 ? 15.742 -5.370 -10.938 1.00 85.94 116 GLN A N 1
ATOM 902 C CA . GLN A 1 116 ? 15.186 -4.333 -11.798 1.00 85.94 116 GLN A CA 1
ATOM 903 C C . GLN A 1 116 ? 16.129 -4.072 -12.975 1.00 85.94 116 GLN A C 1
ATOM 905 O O . GLN A 1 116 ? 17.351 -4.070 -12.824 1.00 85.94 116 GLN A O 1
ATOM 910 N N . LYS A 1 117 ? 15.554 -3.819 -14.151 1.00 87.19 117 LYS A N 1
ATOM 911 C CA . LYS A 1 117 ? 16.274 -3.365 -15.341 1.00 87.19 117 LYS A CA 1
ATOM 912 C C . LYS A 1 117 ? 15.748 -1.993 -15.731 1.00 87.19 117 LYS A C 1
ATOM 914 O O . LYS A 1 117 ? 14.567 -1.848 -16.050 1.00 87.19 117 LYS A O 1
ATOM 919 N N . CYS A 1 118 ? 16.635 -1.005 -15.716 1.00 87.50 118 CYS A N 1
ATOM 920 C CA . CYS A 1 118 ? 16.314 0.369 -16.079 1.00 87.50 118 CYS A CA 1
ATOM 921 C C . CYS A 1 118 ? 16.838 0.694 -17.477 1.00 87.50 118 CYS A C 1
ATOM 923 O O . CYS A 1 118 ? 17.924 0.257 -17.863 1.00 87.50 118 CYS A O 1
ATOM 925 N N . ARG A 1 119 ? 16.055 1.445 -18.248 1.00 88.19 119 ARG A N 1
ATOM 926 C CA . ARG A 1 119 ? 16.425 1.946 -19.574 1.00 88.19 119 ARG A CA 1
ATOM 927 C C . ARG A 1 119 ? 16.155 3.443 -19.632 1.00 88.19 119 ARG A C 1
ATOM 929 O O . ARG A 1 119 ? 15.223 3.921 -18.992 1.00 88.19 119 ARG A O 1
ATOM 936 N N . CYS A 1 120 ? 16.964 4.165 -20.399 1.00 90.19 120 CYS A N 1
ATOM 937 C CA . CYS A 1 120 ? 16.655 5.542 -20.757 1.00 90.19 120 CYS A CA 1
ATOM 938 C C . CYS A 1 120 ? 15.706 5.516 -21.959 1.00 90.19 120 CYS A C 1
ATOM 940 O O . CYS A 1 120 ? 16.027 4.912 -22.982 1.00 90.19 120 CYS A O 1
ATOM 942 N N . VAL A 1 121 ? 14.536 6.123 -21.815 1.00 90.12 121 VAL A N 1
ATOM 943 C CA . VAL A 1 121 ? 13.538 6.289 -22.872 1.00 90.12 121 VAL A CA 1
ATOM 944 C C . VAL A 1 121 ? 13.336 7.780 -23.101 1.00 90.12 121 VAL A C 1
ATOM 946 O O . VAL A 1 121 ? 13.273 8.546 -22.145 1.00 90.12 121 VAL A O 1
ATOM 949 N N . ALA A 1 122 ? 13.272 8.222 -24.353 1.00 92.69 122 ALA A N 1
ATOM 950 C CA . ALA A 1 122 ? 12.919 9.607 -24.643 1.00 92.69 122 ALA A CA 1
ATOM 951 C C . ALA A 1 122 ? 11.421 9.815 -24.372 1.00 92.69 122 ALA A C 1
ATOM 953 O O . ALA A 1 122 ? 10.599 8.984 -24.765 1.00 92.69 122 ALA A O 1
ATOM 954 N N . ASN A 1 123 ? 11.062 10.904 -23.691 1.00 87.00 123 ASN A N 1
ATOM 955 C CA . ASN A 1 123 ? 9.672 11.332 -23.581 1.00 87.00 123 ASN A CA 1
ATOM 956 C C . ASN A 1 123 ? 9.187 11.937 -24.918 1.00 87.00 123 ASN A C 1
ATOM 958 O O . ASN A 1 123 ? 9.929 11.987 -25.900 1.00 87.00 123 ASN A O 1
ATOM 962 N N . GLN A 1 124 ? 7.938 12.411 -24.958 1.00 89.56 124 GLN A N 1
ATOM 963 C CA . GLN A 1 124 ? 7.344 13.001 -26.168 1.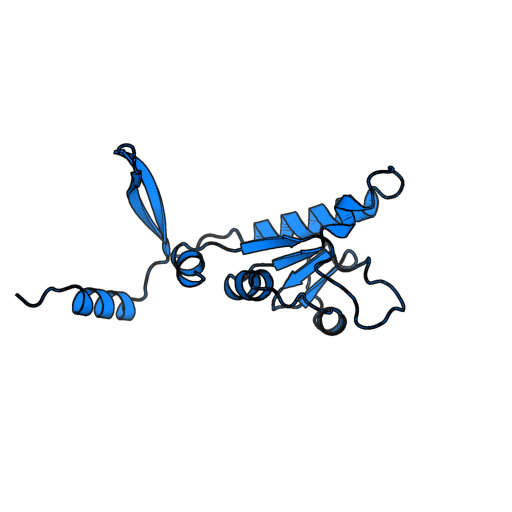00 89.56 124 GLN A CA 1
ATOM 964 C C . GLN A 1 124 ? 8.116 14.225 -26.695 1.00 89.56 124 GLN A C 1
ATOM 966 O O . GLN A 1 124 ? 8.085 14.488 -27.893 1.00 89.56 124 GLN A O 1
ATOM 971 N N . ASP A 1 125 ? 8.860 14.912 -25.825 1.00 92.31 125 ASP A N 1
ATOM 972 C CA . ASP A 1 125 ? 9.668 16.093 -26.144 1.00 92.31 125 ASP A CA 1
ATOM 973 C C . ASP A 1 125 ? 11.137 15.746 -26.462 1.00 92.31 125 ASP A C 1
ATOM 975 O O . ASP A 1 125 ? 11.977 16.634 -26.599 1.00 92.31 125 ASP A O 1
ATOM 979 N N . GLY A 1 126 ? 11.489 14.456 -26.534 1.00 90.62 126 GLY A N 1
ATOM 980 C CA . GLY A 1 126 ? 12.864 13.999 -26.756 1.00 90.62 126 GLY A CA 1
ATOM 981 C C . GLY A 1 126 ? 13.762 14.032 -25.510 1.00 90.62 126 GLY A C 1
ATOM 982 O O . GLY A 1 126 ? 14.940 13.684 -25.592 1.00 90.62 126 GLY A O 1
ATOM 983 N N . VAL A 1 127 ? 13.231 14.409 -24.344 1.00 94.06 127 VAL A N 1
ATOM 984 C CA . VAL A 1 127 ? 13.962 14.441 -23.070 1.00 94.06 127 VAL A CA 1
ATOM 985 C C . VAL A 1 127 ? 14.071 13.029 -22.500 1.00 94.06 127 VAL A C 1
ATOM 987 O O . VAL A 1 127 ? 13.071 12.338 -22.310 1.00 94.06 127 VAL A O 1
ATOM 990 N N . GLY A 1 128 ? 15.295 12.596 -22.197 1.00 90.06 128 GLY A N 1
ATOM 991 C CA . GLY A 1 128 ? 15.554 11.280 -21.614 1.00 90.06 128 GLY A CA 1
ATOM 992 C C . GLY A 1 128 ? 14.944 11.118 -20.218 1.00 90.06 128 GLY A C 1
ATOM 993 O O . GLY A 1 128 ? 15.177 11.930 -19.325 1.00 90.06 128 GLY A O 1
ATOM 994 N N . GLN A 1 129 ? 14.198 10.036 -20.018 1.00 90.25 129 GLN A N 1
ATOM 995 C CA . GLN A 1 129 ? 13.631 9.601 -18.746 1.00 90.25 129 GLN A CA 1
ATOM 996 C C . GLN A 1 129 ? 14.095 8.182 -18.422 1.00 90.25 129 GLN A C 1
ATOM 998 O O . GLN A 1 129 ? 14.182 7.318 -19.293 1.00 90.25 129 GLN A O 1
ATOM 1003 N N . ILE A 1 130 ? 14.385 7.921 -17.149 1.00 87.81 130 ILE A N 1
ATOM 1004 C CA . ILE A 1 130 ? 14.736 6.577 -16.687 1.00 87.81 130 ILE A CA 1
ATOM 1005 C C . ILE A 1 130 ? 13.442 5.814 -16.406 1.00 87.81 130 ILE A C 1
ATOM 1007 O O . ILE A 1 130 ? 12.645 6.231 -15.570 1.00 87.81 130 ILE A O 1
ATOM 1011 N N . MET A 1 131 ? 13.264 4.675 -17.071 1.00 84.94 131 MET A N 1
ATOM 1012 C CA . MET A 1 131 ? 12.148 3.762 -16.845 1.00 84.94 131 MET A CA 1
ATOM 1013 C C . MET A 1 131 ? 12.680 2.409 -16.368 1.00 84.94 131 MET A C 1
ATOM 1015 O O . MET A 1 131 ? 13.470 1.764 -17.062 1.00 84.94 131 MET A O 1
ATOM 1019 N N . CYS A 1 132 ? 12.263 1.993 -15.172 1.00 84.75 132 CYS A N 1
ATOM 1020 C CA . CYS A 1 132 ? 12.675 0.742 -14.540 1.00 84.75 132 CYS A CA 1
ATOM 1021 C C . CYS A 1 132 ? 11.531 -0.272 -14.549 1.00 84.75 132 CYS A C 1
ATOM 1023 O O . CYS A 1 132 ? 10.385 0.070 -14.284 1.00 84.75 132 CYS A O 1
ATOM 1025 N N . SER A 1 133 ? 11.865 -1.528 -14.828 1.00 84.62 133 SER A N 1
ATOM 1026 C CA . SER A 1 133 ? 10.923 -2.652 -14.843 1.00 84.62 133 SER A CA 1
ATOM 1027 C C . SER A 1 133 ? 11.493 -3.824 -14.055 1.00 84.62 133 SER A C 1
ATOM 1029 O O . SER A 1 133 ? 12.718 -3.950 -13.929 1.00 84.62 133 SER A O 1
ATOM 1031 N N . LYS A 1 134 ? 10.627 -4.689 -13.518 1.00 84.56 134 LYS A N 1
ATOM 1032 C CA . LYS A 1 134 ? 11.072 -5.943 -12.896 1.00 84.56 134 LYS A CA 1
ATOM 1033 C C . LYS A 1 134 ? 11.804 -6.803 -13.914 1.00 84.56 134 LYS A C 1
ATOM 1035 O O . LYS A 1 134 ? 11.441 -6.849 -15.087 1.00 84.56 134 LYS A O 1
ATOM 1040 N N . CYS A 1 135 ? 12.802 -7.542 -13.448 1.00 84.12 135 CYS A N 1
ATOM 1041 C CA . CYS A 1 135 ? 13.363 -8.604 -14.268 1.00 84.12 135 CYS A CA 1
ATOM 1042 C C . CYS A 1 135 ? 12.302 -9.669 -14.540 1.00 84.12 135 CYS A C 1
ATOM 1044 O O . CYS A 1 135 ? 11.604 -10.122 -13.631 1.00 84.12 135 CYS A O 1
ATOM 1046 N N . LEU A 1 136 ? 12.210 -10.071 -15.799 1.00 76.88 136 LEU A N 1
ATOM 1047 C CA . LEU A 1 136 ? 11.410 -11.217 -16.196 1.00 76.88 136 LEU A CA 1
ATOM 1048 C C . LEU A 1 136 ? 12.185 -12.494 -15.873 1.00 76.88 136 LEU A C 1
ATOM 1050 O O . LEU A 1 136 ? 13.417 -12.488 -15.821 1.00 76.88 136 LEU A O 1
ATOM 1054 N N . SER A 1 137 ? 11.473 -13.596 -15.640 1.00 71.75 137 SER A N 1
ATOM 1055 C CA . SER A 1 137 ? 12.143 -14.889 -15.516 1.00 71.75 137 SER A CA 1
ATOM 1056 C C . SER A 1 137 ? 12.795 -15.262 -16.855 1.00 71.75 137 SER A C 1
ATOM 1058 O O . SER A 1 137 ? 12.271 -14.878 -17.906 1.00 71.75 137 SER A O 1
ATOM 1060 N N . PRO A 1 138 ? 13.886 -16.050 -16.856 1.00 73.25 138 PRO A N 1
ATOM 1061 C CA . PRO A 1 138 ? 14.525 -16.498 -18.093 1.00 73.25 138 PRO A CA 1
ATOM 1062 C C . PRO A 1 138 ? 13.544 -17.175 -19.061 1.00 73.25 138 PRO A C 1
ATOM 1064 O O . PRO A 1 138 ? 13.630 -16.976 -20.268 1.00 73.25 138 PRO A O 1
ATOM 1067 N N . SER A 1 139 ? 12.564 -17.917 -18.533 1.00 73.25 139 SER A N 1
ATOM 1068 C CA . SER A 1 139 ? 11.500 -18.540 -19.324 1.00 73.25 139 SER A CA 1
ATOM 1069 C C . SER A 1 139 ? 10.623 -17.501 -20.027 1.00 73.25 139 SER A C 1
ATOM 1071 O O . SER A 1 139 ? 10.398 -17.618 -21.225 1.00 73.25 139 SER A O 1
ATOM 1073 N N . ILE A 1 140 ? 10.160 -16.462 -19.319 1.00 73.50 140 ILE A N 1
ATOM 1074 C CA . ILE A 1 140 ? 9.331 -15.396 -19.910 1.00 73.50 140 ILE A CA 1
ATOM 1075 C C . ILE A 1 140 ? 10.150 -14.575 -20.909 1.00 73.50 140 ILE A C 1
ATOM 1077 O O . ILE A 1 140 ? 9.652 -14.230 -21.976 1.00 73.50 140 ILE A O 1
ATOM 1081 N N . GLU A 1 141 ? 11.416 -14.293 -20.598 1.00 72.44 141 GLU A N 1
ATOM 1082 C CA . GLU A 1 141 ? 12.309 -13.591 -21.519 1.00 72.44 141 GLU A CA 1
ATOM 1083 C C . GLU A 1 141 ? 12.528 -14.396 -22.810 1.00 72.44 141 GLU A C 1
ATOM 1085 O O . GLU A 1 141 ? 12.531 -13.819 -23.896 1.00 72.44 141 GLU A O 1
ATOM 1090 N N . HIS A 1 142 ? 12.651 -15.723 -22.710 1.00 71.88 142 HIS A N 1
ATOM 1091 C CA . HIS A 1 142 ? 12.727 -16.612 -23.867 1.00 71.88 142 HIS A CA 1
ATOM 1092 C C . HIS A 1 142 ? 11.427 -16.599 -24.684 1.00 71.88 142 HIS A C 1
ATOM 1094 O O . HIS A 1 142 ? 11.481 -16.374 -25.889 1.00 71.88 142 HIS A O 1
ATOM 1100 N N . PHE A 1 143 ? 10.259 -16.735 -24.045 1.00 72.44 143 PHE A N 1
ATOM 1101 C CA . PHE A 1 143 ? 8.964 -16.651 -24.734 1.00 72.44 143 PHE A CA 1
ATOM 1102 C C . PHE A 1 143 ? 8.766 -15.313 -25.460 1.00 72.44 143 PHE A C 1
ATOM 1104 O O . PHE A 1 143 ? 8.302 -15.302 -26.598 1.00 72.44 143 PHE A O 1
ATOM 1111 N N . LEU A 1 144 ? 9.146 -14.187 -24.848 1.00 70.50 144 LEU A N 1
ATOM 1112 C CA . LEU A 1 144 ? 9.047 -12.870 -25.485 1.00 70.50 144 LEU A CA 1
ATOM 1113 C C . LEU A 1 144 ? 10.043 -12.699 -26.635 1.00 70.50 144 LEU A C 1
ATOM 1115 O O . LEU A 1 144 ? 9.682 -12.104 -27.642 1.00 70.50 144 LEU A O 1
ATOM 1119 N N . LYS A 1 145 ? 11.264 -13.237 -26.529 1.00 67.12 145 LYS A N 1
ATOM 1120 C CA . LYS A 1 145 ? 12.220 -13.237 -27.651 1.00 67.12 145 LYS A CA 1
ATOM 1121 C C . LYS A 1 145 ? 11.682 -14.030 -28.843 1.00 67.12 145 LYS A C 1
ATOM 1123 O O . LYS A 1 145 ? 11.716 -13.519 -29.952 1.00 67.12 145 LYS A O 1
ATOM 1128 N N . VAL A 1 146 ? 11.108 -15.207 -28.596 1.00 62.31 146 VAL A N 1
ATOM 1129 C CA . VAL A 1 146 ? 10.519 -16.069 -29.638 1.00 62.31 146 VAL A CA 1
ATOM 1130 C C . VAL A 1 146 ? 9.239 -15.469 -30.238 1.00 62.31 146 VAL A C 1
ATOM 1132 O O . VAL A 1 146 ? 8.936 -15.700 -31.400 1.00 62.31 146 VAL A O 1
ATOM 1135 N N . SER A 1 147 ? 8.488 -14.670 -29.473 1.00 54.47 147 SER A N 1
ATOM 1136 C CA . SER A 1 147 ? 7.240 -14.043 -29.948 1.00 54.47 147 SER A CA 1
ATOM 1137 C C . SER A 1 147 ? 7.448 -12.705 -30.674 1.00 54.47 147 SER A C 1
ATOM 1139 O O . SER A 1 147 ? 6.510 -12.205 -31.289 1.00 54.47 147 SER A O 1
ATOM 1141 N N . ILE A 1 148 ? 8.633 -12.091 -30.552 1.00 53.19 148 ILE A N 1
ATOM 1142 C CA . ILE A 1 148 ? 8.965 -10.772 -31.126 1.00 53.19 148 ILE A CA 1
ATOM 1143 C C . ILE A 1 148 ? 9.949 -10.899 -32.302 1.00 53.19 148 ILE A C 1
ATOM 1145 O O . ILE A 1 148 ? 10.179 -9.913 -33.000 1.00 53.19 148 ILE A O 1
ATOM 1149 N N . GLU A 1 149 ? 10.498 -12.086 -32.585 1.00 36.28 149 GLU A N 1
ATOM 1150 C CA . GLU A 1 149 ? 11.127 -12.311 -33.888 1.00 36.28 149 GLU A CA 1
ATOM 1151 C C . GLU A 1 149 ? 10.055 -12.165 -34.979 1.00 36.28 149 GLU A C 1
ATOM 1153 O O . GLU A 1 149 ? 9.081 -12.926 -34.991 1.00 36.28 149 GLU A O 1
ATOM 1158 N N . PRO A 1 150 ? 10.178 -11.176 -35.886 1.00 42.94 150 PRO A N 1
ATOM 1159 C CA . PRO A 1 150 ? 9.359 -11.187 -37.075 1.00 42.94 150 PRO A CA 1
ATOM 1160 C C . PRO A 1 150 ? 9.768 -12.441 -37.842 1.00 42.94 150 PRO A C 1
ATOM 1162 O O . PRO A 1 150 ? 10.954 -12.680 -38.064 1.00 42.94 150 PRO A O 1
ATOM 1165 N N . PHE A 1 151 ? 8.783 -13.238 -38.240 1.00 38.72 151 PHE A N 1
ATOM 1166 C CA . PHE A 1 151 ? 8.947 -14.091 -39.405 1.00 38.72 151 PHE A CA 1
ATOM 1167 C C . PHE A 1 151 ? 9.416 -13.186 -40.559 1.00 38.72 151 PHE A C 1
ATOM 1169 O O . PHE A 1 151 ? 8.610 -12.460 -41.143 1.00 38.72 151 PHE A O 1
ATOM 1176 N N . CYS A 1 152 ? 10.723 -13.175 -40.809 1.00 38.03 152 CYS A N 1
ATOM 1177 C CA . CYS A 1 152 ? 11.308 -12.921 -42.117 1.00 38.03 152 CYS A CA 1
ATOM 1178 C C . CYS A 1 152 ? 11.578 -14.283 -42.751 1.00 38.03 152 CYS A C 1
ATOM 1180 O O . CYS A 1 152 ? 12.149 -15.146 -42.044 1.00 38.03 152 CYS A O 1
#

Radius of gyration: 19.92 Å; chains: 1; bounding box: 41×40×61 Å

Organism: Coptotermes formosanus (NCBI:txid36987)